Protein AF-A0A7D4DZB7-F1 (afdb_monomer_lite)

Secondary structure (DSSP, 8-state):
-HHHHHHHHHHHHHHHHHHHHHHHHHHHHHHHHHHHHHHHHHHHHHHHHHHHHHHHHHHHHHHHHHHHHHHHHHHHHHHHHHHHHHSPPPTTTS--HHHHHHHHHHHHHHHHH---PPPPP--------

Sequence (129 aa):
MSVRYWMTAATLGVVTLGLGVYWYGANQYRAGIDQANADYALAELADFKRQTVRLGGISETLEEALIALRDASPKIIERYTRVEVQSPLPAGCRIDAERLRHINEAGRLANAAGQPGPAVPAGARGDER

Organism: NCBI:txid1353889

pLDDT: mean 74.13, std 12.13, range [41.53, 94.31]

Foldseek 3Di:
DPPVVVVVVVVVVVVVVVVVVVVVVVVVVVVVVVVVVVVVVVVVVVVVVVVVVVVVVVVVVVVVVVVVCVVVVVVVVVVVVVCCVVPPDPPVPDQDPVNVVVVVVVVVVCVVVDDDDPDDPPPPPDPPD

Radius of gyration: 42.9 Å; chains: 1; bounding box: 81×42×112 Å

Structure (mmCIF, N/CA/C/O backbone):
data_AF-A0A7D4DZB7-F1
#
_entry.id   AF-A0A7D4DZB7-F1
#
loop_
_atom_site.group_PDB
_atom_site.id
_atom_site.type_symbol
_atom_site.label_atom_id
_atom_site.label_alt_id
_atom_site.label_comp_id
_atom_site.label_asym_id
_atom_site.label_entity_id
_atom_site.label_seq_id
_atom_site.pdbx_PDB_ins_code
_atom_site.Cartn_x
_atom_site.Cartn_y
_atom_site.Cartn_z
_atom_site.occupancy
_atom_site.B_iso_or_equiv
_atom_site.auth_seq_id
_atom_site.auth_comp_id
_atom_site.auth_asym_id
_atom_site.auth_atom_id
_atom_site.pdbx_PDB_model_num
ATOM 1 N N . MET A 1 1 ? 44.012 -2.038 -66.301 1.00 57.91 1 MET A N 1
ATOM 2 C CA . MET A 1 1 ? 44.121 -2.279 -64.839 1.00 57.91 1 MET A CA 1
ATOM 3 C C . MET A 1 1 ? 43.096 -1.486 -64.011 1.00 57.91 1 MET A C 1
ATOM 5 O O . MET A 1 1 ? 42.858 -1.832 -62.865 1.00 57.91 1 MET A O 1
ATOM 9 N N . SER A 1 2 ? 42.433 -0.483 -64.593 1.00 71.81 2 SER A N 1
ATOM 10 C CA . SER A 1 2 ? 41.503 0.446 -63.933 1.00 71.81 2 SER A CA 1
ATOM 11 C C . SER A 1 2 ? 40.123 -0.144 -63.592 1.00 71.81 2 SER A C 1
ATOM 13 O O . SER A 1 2 ? 39.647 0.045 -62.480 1.00 71.81 2 SER A O 1
ATOM 15 N N . VAL A 1 3 ? 39.490 -0.910 -64.487 1.00 74.56 3 VAL A N 1
ATOM 16 C CA . VAL A 1 3 ? 38.096 -1.384 -64.299 1.00 74.56 3 VAL A CA 1
ATOM 17 C C . VAL A 1 3 ? 37.915 -2.306 -63.082 1.00 74.56 3 VAL A C 1
ATOM 19 O O . VAL A 1 3 ? 36.933 -2.182 -62.357 1.00 74.56 3 VAL A O 1
ATOM 22 N N . ARG A 1 4 ? 38.885 -3.188 -62.802 1.00 79.19 4 ARG A N 1
ATOM 23 C CA . ARG A 1 4 ? 38.843 -4.078 -61.625 1.00 79.19 4 ARG A CA 1
ATOM 24 C C . ARG A 1 4 ? 38.891 -3.305 -60.303 1.00 79.19 4 ARG A C 1
ATOM 26 O O . ARG A 1 4 ? 38.189 -3.684 -59.377 1.00 79.19 4 ARG A O 1
ATOM 33 N N . TYR A 1 5 ? 39.655 -2.213 -60.241 1.00 82.38 5 TYR A N 1
ATOM 34 C CA . TYR A 1 5 ? 39.744 -1.362 -59.048 1.00 82.38 5 TYR A CA 1
ATOM 35 C C . TYR A 1 5 ? 38.436 -0.616 -58.771 1.00 82.38 5 TYR A C 1
ATOM 37 O O . TYR A 1 5 ? 37.988 -0.547 -57.626 1.00 82.38 5 TYR A O 1
ATOM 45 N N . TRP A 1 6 ? 37.791 -0.110 -59.824 1.00 84.56 6 TRP A N 1
ATOM 46 C CA . TRP A 1 6 ? 36.487 0.545 -59.716 1.00 84.56 6 TRP A CA 1
ATOM 47 C C . TRP A 1 6 ? 35.391 -0.418 -59.254 1.00 84.56 6 TRP A C 1
ATOM 49 O O . TRP A 1 6 ? 34.593 -0.052 -58.397 1.00 84.56 6 TRP A O 1
ATOM 59 N N . MET A 1 7 ? 35.393 -1.667 -59.736 1.00 85.00 7 MET A N 1
ATOM 60 C CA . MET A 1 7 ? 34.457 -2.687 -59.248 1.00 85.00 7 MET A CA 1
ATOM 61 C C . MET A 1 7 ? 34.682 -3.012 -57.768 1.00 85.00 7 MET A C 1
ATOM 63 O O . MET A 1 7 ? 33.719 -3.029 -57.008 1.00 85.00 7 MET A O 1
ATOM 67 N N . THR A 1 8 ? 35.934 -3.198 -57.334 1.00 84.88 8 THR A N 1
ATOM 68 C CA . THR A 1 8 ? 36.233 -3.467 -55.916 1.00 84.88 8 THR A CA 1
ATOM 69 C C . THR A 1 8 ? 35.874 -2.291 -55.007 1.00 84.88 8 THR A C 1
ATOM 71 O O . THR A 1 8 ? 35.345 -2.492 -53.914 1.00 84.88 8 THR A O 1
ATOM 74 N N . ALA A 1 9 ? 36.107 -1.057 -55.466 1.00 85.94 9 ALA A N 1
ATOM 75 C CA . ALA A 1 9 ? 35.745 0.149 -54.728 1.00 85.94 9 ALA A CA 1
ATOM 76 C C . ALA A 1 9 ? 34.220 0.296 -54.603 1.00 85.94 9 ALA A C 1
ATOM 78 O O . ALA A 1 9 ? 33.720 0.589 -53.519 1.00 85.94 9 ALA A O 1
ATOM 79 N N . ALA A 1 10 ? 33.477 0.015 -55.678 1.00 86.56 10 ALA A N 1
ATOM 80 C CA . ALA A 1 10 ? 32.018 0.036 -55.662 1.00 86.56 10 ALA A CA 1
ATOM 81 C C . ALA A 1 10 ? 31.440 -1.020 -54.705 1.00 86.56 10 ALA A C 1
ATOM 83 O O . ALA A 1 10 ? 30.567 -0.704 -53.899 1.00 86.56 10 ALA A O 1
ATOM 84 N N . THR A 1 11 ? 31.962 -2.251 -54.723 1.00 87.44 11 THR A N 1
ATOM 85 C CA . THR A 1 11 ? 31.509 -3.298 -53.793 1.00 87.44 11 THR A CA 1
ATOM 86 C C . THR A 1 11 ? 31.792 -2.945 -52.338 1.00 87.44 11 THR A C 1
ATOM 88 O O . THR A 1 11 ? 30.929 -3.143 -51.488 1.00 87.44 11 THR A O 1
ATOM 91 N N . LEU A 1 12 ? 32.961 -2.367 -52.043 1.00 88.94 12 LEU A N 1
ATOM 92 C CA . LEU A 1 12 ? 33.284 -1.923 -50.688 1.00 88.94 12 LEU A CA 1
ATOM 93 C C . LEU A 1 12 ? 32.357 -0.796 -50.229 1.00 88.94 12 LEU A C 1
ATOM 95 O O . LEU A 1 12 ? 31.883 -0.841 -49.099 1.00 88.94 12 LEU A O 1
ATOM 99 N N . GLY A 1 13 ? 32.040 0.160 -51.107 1.00 88.25 13 GLY A N 1
ATOM 100 C CA . GLY A 1 13 ? 31.096 1.238 -50.803 1.00 88.25 13 GLY A CA 1
ATOM 101 C C . GLY A 1 13 ? 29.686 0.738 -50.470 1.00 88.25 13 GLY A C 1
ATOM 102 O O . GLY A 1 13 ? 29.053 1.237 -49.545 1.00 88.25 13 GLY A O 1
ATOM 103 N N . VAL A 1 14 ? 29.195 -0.285 -51.175 1.00 89.12 14 VAL A N 1
ATOM 104 C CA . VAL A 1 14 ? 27.878 -0.881 -50.884 1.00 89.12 14 VAL A CA 1
ATOM 105 C C . VAL A 1 14 ? 27.892 -1.642 -49.556 1.00 89.12 14 VAL A C 1
ATOM 107 O O . VAL A 1 14 ? 26.954 -1.528 -48.767 1.00 89.12 14 VAL A O 1
ATOM 110 N N . VAL A 1 15 ? 28.963 -2.389 -49.274 1.00 91.25 15 VAL A N 1
ATOM 111 C CA . VAL A 1 15 ? 29.094 -3.159 -48.027 1.00 91.25 15 VAL A CA 1
ATOM 112 C C . VAL A 1 15 ? 29.173 -2.240 -46.806 1.00 91.25 15 VAL A C 1
ATOM 114 O O . VAL A 1 15 ? 28.513 -2.508 -45.802 1.00 91.25 15 VAL A O 1
ATOM 117 N N . THR A 1 16 ? 29.926 -1.140 -46.878 1.00 87.25 16 THR A N 1
ATOM 118 C CA . THR A 1 16 ? 30.032 -0.187 -45.761 1.00 87.25 16 THR A CA 1
ATOM 119 C C . THR A 1 16 ? 28.711 0.525 -45.488 1.00 87.25 16 THR A C 1
ATOM 121 O O . THR A 1 16 ? 28.334 0.672 -44.325 1.00 87.25 16 THR A O 1
ATOM 124 N N . LEU A 1 17 ? 27.963 0.896 -46.532 1.00 89.19 17 LEU A N 1
ATOM 125 C CA . LEU A 1 17 ? 26.623 1.469 -46.382 1.00 89.19 17 LEU A CA 1
ATOM 126 C C . LEU A 1 17 ? 25.637 0.471 -45.761 1.00 89.19 17 LEU A C 1
ATOM 128 O O . LEU A 1 17 ? 24.915 0.829 -44.831 1.00 89.19 17 LEU A O 1
ATOM 132 N N . GLY A 1 18 ? 25.637 -0.786 -46.216 1.00 87.38 18 GLY A N 1
ATOM 133 C CA . GLY A 1 18 ? 24.773 -1.832 -45.660 1.00 87.38 18 GLY A CA 1
ATOM 134 C C . GLY A 1 18 ? 25.047 -2.104 -44.178 1.00 87.38 18 GLY A C 1
ATOM 135 O O . GLY A 1 18 ? 24.115 -2.175 -43.377 1.00 87.38 18 GLY A O 1
ATOM 136 N N . LEU A 1 19 ? 26.325 -2.178 -43.792 1.00 90.00 19 LEU A N 1
ATOM 137 C CA . LEU A 1 19 ? 26.730 -2.322 -42.391 1.00 90.00 19 LEU A CA 1
ATOM 138 C C . LEU A 1 19 ? 26.336 -1.105 -41.548 1.00 90.00 19 LEU A C 1
ATOM 140 O O . LEU A 1 19 ? 25.877 -1.281 -40.422 1.00 90.00 19 LEU A O 1
ATOM 144 N N . GLY A 1 20 ? 26.465 0.110 -42.087 1.00 89.00 20 GLY A N 1
ATOM 145 C CA . GLY A 1 20 ? 26.059 1.338 -41.402 1.00 89.00 20 GLY A CA 1
ATOM 146 C C . GLY A 1 20 ? 24.559 1.380 -41.109 1.00 89.00 20 GLY A C 1
ATOM 147 O O . GLY A 1 20 ? 24.165 1.650 -39.976 1.00 89.00 20 GLY A O 1
ATOM 148 N N . VAL A 1 21 ? 23.721 1.044 -42.095 1.00 91.19 21 VAL A N 1
ATOM 149 C CA . VAL A 1 21 ? 22.258 0.982 -41.922 1.00 91.19 21 VAL A CA 1
ATOM 150 C C . VAL A 1 21 ? 21.867 -0.108 -40.925 1.00 91.19 21 VAL A C 1
ATOM 152 O O . VAL A 1 21 ? 21.048 0.139 -40.040 1.00 91.19 21 VAL A O 1
ATOM 155 N N . TYR A 1 22 ? 22.475 -1.293 -41.024 1.00 92.88 22 TYR A N 1
ATOM 156 C CA . TYR A 1 22 ? 22.220 -2.389 -40.089 1.00 92.88 22 TYR A CA 1
ATOM 157 C C . TYR A 1 22 ? 22.603 -2.014 -38.654 1.00 92.88 22 TYR A C 1
ATOM 159 O O . TYR A 1 22 ? 21.817 -2.210 -37.728 1.00 92.88 22 TYR A O 1
ATOM 167 N N . TRP A 1 23 ? 23.789 -1.432 -38.467 1.00 91.38 23 TRP A N 1
ATOM 168 C CA . TRP A 1 23 ? 24.276 -1.033 -37.151 1.00 91.38 23 TRP A CA 1
ATOM 169 C C . TRP A 1 23 ? 23.423 0.084 -36.547 1.00 91.38 23 TRP A C 1
ATOM 171 O O . TRP A 1 23 ? 23.050 0.010 -35.378 1.00 91.38 23 TRP A O 1
ATOM 181 N N . TYR A 1 24 ? 23.038 1.071 -37.357 1.00 91.12 24 TYR A N 1
ATOM 182 C CA . TYR A 1 24 ? 22.125 2.130 -36.939 1.00 91.12 24 TYR A CA 1
ATOM 183 C C . TYR A 1 24 ? 20.758 1.571 -36.519 1.00 91.12 24 TYR A C 1
ATOM 185 O O . TYR A 1 24 ? 20.267 1.904 -35.441 1.00 91.12 24 TYR A O 1
ATOM 193 N N . GLY A 1 25 ? 20.175 0.667 -37.313 1.00 89.56 25 GLY A N 1
ATOM 194 C CA . GLY A 1 25 ? 18.913 0.002 -36.978 1.00 89.56 25 GLY A CA 1
ATOM 195 C C . GLY A 1 25 ? 19.000 -0.813 -35.686 1.00 89.56 25 GLY A C 1
ATOM 196 O O . GLY A 1 25 ? 18.132 -0.696 -34.824 1.00 89.56 25 GLY A O 1
ATOM 197 N N . ALA A 1 26 ? 20.079 -1.579 -35.505 1.00 89.38 26 ALA A N 1
ATOM 198 C CA . ALA A 1 26 ? 20.318 -2.346 -34.284 1.00 89.38 26 ALA A CA 1
ATOM 199 C C . ALA A 1 26 ? 20.478 -1.442 -33.050 1.00 89.38 26 ALA A C 1
ATOM 201 O O . ALA A 1 26 ? 19.974 -1.772 -31.976 1.00 89.38 26 ALA A O 1
ATOM 202 N N . ASN A 1 27 ? 21.145 -0.294 -33.197 1.00 89.75 27 ASN A N 1
ATOM 203 C CA . ASN A 1 27 ? 21.322 0.667 -32.113 1.00 89.75 27 ASN A CA 1
ATOM 204 C C . ASN A 1 27 ? 19.995 1.333 -31.719 1.00 89.75 27 ASN A C 1
ATOM 206 O O . ASN A 1 27 ? 19.680 1.410 -30.536 1.00 89.75 27 ASN A O 1
ATOM 210 N N . GLN A 1 28 ? 19.184 1.740 -32.700 1.00 87.56 28 GLN A N 1
ATOM 211 C CA . GLN A 1 28 ? 17.862 2.324 -32.445 1.0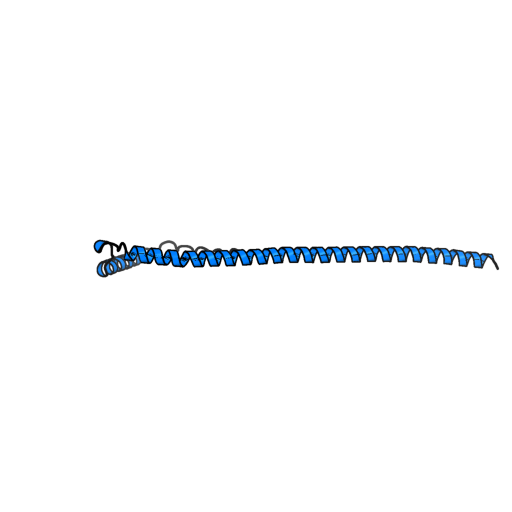0 87.56 28 GLN A CA 1
ATOM 212 C C . GLN A 1 28 ? 16.896 1.316 -31.815 1.00 87.56 28 GLN A C 1
ATOM 214 O O . GLN A 1 28 ? 16.151 1.661 -30.902 1.00 87.56 28 GLN A O 1
ATOM 219 N N . TYR A 1 29 ? 16.943 0.055 -32.252 1.00 84.50 29 TYR A N 1
ATOM 220 C CA . TYR A 1 29 ? 16.152 -1.015 -31.649 1.00 84.50 29 TYR A CA 1
ATOM 221 C C . TYR A 1 29 ? 16.526 -1.230 -30.177 1.00 84.50 29 TYR A C 1
ATOM 223 O O . TYR A 1 29 ? 15.649 -1.299 -29.320 1.00 84.50 29 TYR A O 1
ATOM 231 N N . ARG A 1 30 ? 17.828 -1.273 -29.867 1.00 84.12 30 ARG A N 1
ATOM 232 C CA . ARG A 1 30 ? 18.318 -1.376 -28.485 1.00 84.12 30 ARG A CA 1
ATOM 233 C C . ARG A 1 30 ? 17.897 -0.186 -27.633 1.00 84.12 30 ARG A C 1
ATOM 235 O O . ARG A 1 30 ? 17.358 -0.402 -26.558 1.00 84.12 30 ARG A O 1
ATOM 242 N N . ALA A 1 31 ? 18.052 1.034 -28.142 1.00 85.12 31 ALA A N 1
ATOM 243 C CA . ALA A 1 31 ? 17.626 2.238 -27.435 1.00 85.12 31 ALA A CA 1
ATOM 244 C C . ALA A 1 31 ? 16.121 2.217 -27.106 1.00 85.12 31 ALA A C 1
ATOM 246 O O . ALA A 1 31 ? 15.730 2.580 -26.001 1.00 85.12 31 ALA A O 1
ATOM 247 N N . GLY A 1 32 ? 15.283 1.734 -28.031 1.00 77.62 32 GLY A N 1
ATOM 248 C CA . GLY A 1 32 ? 13.847 1.572 -27.791 1.00 77.62 32 GLY A CA 1
ATOM 249 C C . GLY A 1 32 ? 13.522 0.512 -26.734 1.00 77.62 32 GLY A C 1
ATOM 250 O O . GLY A 1 32 ? 12.660 0.739 -25.889 1.00 77.62 32 GLY A O 1
ATOM 251 N N . ILE A 1 33 ? 14.227 -0.624 -26.746 1.00 86.25 33 ILE A N 1
ATOM 252 C CA . ILE A 1 33 ? 14.081 -1.672 -25.724 1.00 86.25 33 ILE A CA 1
ATOM 253 C C . ILE A 1 33 ? 14.520 -1.159 -24.349 1.00 86.25 33 ILE A C 1
ATOM 255 O O . ILE A 1 33 ? 13.810 -1.366 -23.369 1.00 86.25 33 ILE A O 1
ATOM 259 N N . ASP A 1 34 ? 15.650 -0.459 -24.271 1.00 82.38 34 ASP A N 1
ATOM 260 C CA . ASP A 1 34 ? 16.156 0.105 -23.019 1.00 82.38 34 ASP A CA 1
ATOM 261 C C . ASP A 1 34 ? 15.189 1.149 -22.449 1.00 82.38 34 ASP A C 1
ATOM 263 O O . ASP A 1 34 ? 14.914 1.147 -21.249 1.00 82.38 34 ASP A O 1
ATOM 267 N N . GLN A 1 35 ? 14.607 1.988 -23.311 1.00 75.06 35 GLN A N 1
ATOM 268 C CA . GLN A 1 35 ? 13.592 2.956 -22.909 1.00 75.06 35 GLN A CA 1
ATOM 269 C C . GLN A 1 35 ? 12.308 2.273 -22.417 1.00 75.06 35 GLN A C 1
ATOM 271 O O . GLN A 1 35 ? 11.814 2.613 -21.346 1.00 75.06 35 GLN A O 1
ATOM 276 N N . ALA A 1 36 ? 11.809 1.263 -23.133 1.00 74.31 36 ALA A N 1
ATOM 277 C CA . ALA A 1 36 ? 10.628 0.509 -22.714 1.00 74.31 36 ALA A CA 1
ATOM 278 C C . ALA A 1 36 ? 10.847 -0.225 -21.379 1.00 74.31 36 ALA A C 1
ATOM 280 O O . ALA A 1 36 ? 9.957 -0.247 -20.531 1.00 74.31 36 ALA A O 1
ATOM 281 N N . ASN A 1 37 ? 12.039 -0.787 -21.163 1.00 75.06 37 ASN A N 1
ATOM 282 C CA . ASN A 1 37 ? 12.408 -1.423 -19.899 1.00 75.06 37 ASN A CA 1
ATOM 283 C C . ASN A 1 37 ? 12.491 -0.406 -18.753 1.00 75.06 37 ASN A C 1
ATOM 285 O O . ASN A 1 37 ? 12.057 -0.703 -17.641 1.00 75.06 37 ASN A O 1
ATOM 289 N N . ALA A 1 38 ? 13.023 0.792 -19.013 1.00 75.06 38 ALA A N 1
ATOM 290 C CA . ALA A 1 38 ? 13.068 1.870 -18.030 1.00 75.06 38 ALA A CA 1
ATOM 291 C C . ALA A 1 38 ? 11.658 2.350 -17.652 1.00 75.06 38 ALA A C 1
ATOM 293 O O . ALA A 1 38 ? 11.351 2.469 -16.466 1.00 75.06 38 ALA A O 1
ATOM 294 N N . ASP A 1 39 ? 10.783 2.553 -18.638 1.00 69.25 39 ASP A N 1
ATOM 295 C CA . ASP A 1 39 ? 9.391 2.949 -18.412 1.00 69.25 39 ASP A CA 1
ATOM 296 C C . ASP A 1 39 ? 8.615 1.868 -17.645 1.00 69.25 39 ASP A C 1
ATOM 298 O O . ASP A 1 39 ? 7.871 2.179 -16.713 1.00 69.25 39 ASP A O 1
ATOM 302 N N . TYR A 1 40 ? 8.836 0.592 -17.977 1.00 67.19 40 TYR A N 1
ATOM 303 C CA . TYR A 1 40 ? 8.247 -0.536 -17.256 1.00 67.19 40 TYR A CA 1
ATOM 304 C C . TYR A 1 40 ? 8.717 -0.587 -15.796 1.00 67.19 40 TYR A C 1
ATOM 306 O O . TYR A 1 40 ? 7.895 -0.695 -14.887 1.00 67.19 40 TYR A O 1
ATOM 314 N N . ALA A 1 41 ? 10.021 -0.430 -15.549 1.00 70.31 41 ALA A N 1
ATOM 315 C CA . ALA A 1 41 ? 10.571 -0.402 -14.196 1.00 70.31 41 ALA A CA 1
ATOM 316 C C . ALA A 1 41 ? 10.007 0.768 -13.367 1.00 70.31 41 ALA A C 1
ATOM 318 O O . ALA A 1 41 ? 9.695 0.607 -12.186 1.00 70.31 41 ALA A O 1
ATOM 319 N N . LEU A 1 42 ? 9.826 1.943 -13.980 1.00 70.69 42 LEU A N 1
ATOM 320 C CA . LEU A 1 42 ? 9.196 3.094 -13.328 1.00 70.69 42 LEU A CA 1
ATOM 321 C C . LEU A 1 42 ? 7.713 2.850 -13.024 1.00 70.69 42 LEU A C 1
ATOM 323 O O . LEU A 1 42 ? 7.243 3.234 -11.949 1.00 70.69 42 LEU A O 1
ATOM 327 N N . ALA A 1 43 ? 6.980 2.208 -13.935 1.00 75.12 43 ALA A N 1
ATOM 328 C CA . ALA A 1 43 ? 5.580 1.850 -13.727 1.00 75.12 43 ALA A CA 1
ATOM 329 C C . ALA A 1 43 ? 5.419 0.852 -12.571 1.00 75.12 43 ALA A C 1
ATOM 331 O O . ALA A 1 43 ? 4.581 1.060 -11.692 1.00 75.12 43 ALA A O 1
ATOM 332 N N . GLU A 1 44 ? 6.274 -0.170 -12.518 1.00 67.19 44 GLU A N 1
ATOM 333 C CA . GLU A 1 44 ? 6.294 -1.161 -11.443 1.00 67.19 44 GLU A CA 1
ATOM 334 C C . GLU A 1 44 ? 6.593 -0.507 -10.083 1.00 67.19 44 GLU A C 1
ATOM 336 O O . GLU A 1 44 ? 5.854 -0.703 -9.117 1.00 67.19 44 GLU A O 1
ATOM 341 N N . LEU A 1 45 ? 7.597 0.375 -10.010 1.00 60.53 45 LEU A N 1
ATOM 342 C CA . LEU A 1 45 ? 7.899 1.155 -8.802 1.00 60.53 45 LEU A CA 1
ATOM 343 C C . LEU A 1 45 ? 6.729 2.059 -8.372 1.00 60.53 45 LEU A C 1
ATOM 345 O O . LEU A 1 45 ? 6.465 2.210 -7.175 1.00 60.53 45 LEU A O 1
ATOM 349 N N . ALA A 1 46 ? 6.016 2.666 -9.323 1.00 69.88 46 ALA A N 1
ATOM 350 C CA . ALA A 1 46 ? 4.855 3.507 -9.037 1.00 69.88 46 ALA A CA 1
ATOM 351 C C . ALA A 1 46 ? 3.663 2.697 -8.502 1.00 69.88 46 ALA A C 1
ATOM 353 O O . ALA A 1 46 ? 2.944 3.178 -7.618 1.00 69.88 46 ALA A O 1
ATOM 354 N N . ASP A 1 47 ? 3.462 1.480 -9.005 1.00 71.94 47 ASP A N 1
ATOM 355 C CA . ASP A 1 47 ? 2.446 0.553 -8.510 1.00 71.94 47 ASP A CA 1
ATOM 356 C C . ASP A 1 47 ? 2.804 0.028 -7.115 1.00 71.94 47 ASP A C 1
ATOM 358 O O . ASP A 1 47 ? 1.954 0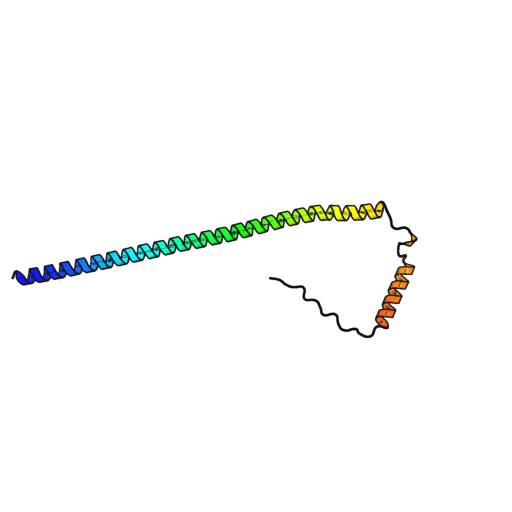.076 -6.223 1.00 71.94 47 ASP A O 1
ATOM 362 N N . PHE A 1 48 ? 4.065 -0.347 -6.869 1.00 59.28 48 PHE A N 1
ATOM 363 C CA . PHE A 1 48 ? 4.541 -0.690 -5.524 1.00 59.28 48 PHE A CA 1
ATOM 364 C C . PHE A 1 48 ? 4.342 0.467 -4.542 1.00 59.28 48 PHE A C 1
ATOM 366 O O . PHE A 1 48 ? 3.809 0.270 -3.453 1.00 59.28 48 PHE A O 1
ATOM 373 N N . LYS A 1 49 ? 4.682 1.703 -4.930 1.00 64.56 49 LYS A N 1
ATOM 374 C CA . LYS A 1 49 ? 4.442 2.890 -4.096 1.00 64.56 49 LYS A CA 1
ATOM 375 C C . LYS A 1 49 ? 2.956 3.071 -3.775 1.00 64.56 49 LYS A C 1
ATOM 377 O O . LYS A 1 49 ? 2.618 3.351 -2.627 1.00 64.56 49 LYS A O 1
ATOM 382 N N . ARG A 1 50 ? 2.063 2.899 -4.757 1.00 69.19 50 ARG A N 1
ATOM 383 C CA . ARG A 1 50 ? 0.605 2.970 -4.544 1.00 69.19 50 ARG A CA 1
ATOM 384 C C . ARG A 1 50 ? 0.116 1.885 -3.586 1.00 69.19 50 ARG A C 1
ATOM 386 O O . ARG A 1 50 ? -0.686 2.184 -2.702 1.00 69.19 50 ARG A O 1
ATOM 393 N N . GLN A 1 51 ? 0.616 0.660 -3.724 1.00 66.06 51 GLN A N 1
ATOM 394 C CA . GLN A 1 51 ? 0.283 -0.443 -2.820 1.00 66.06 51 GLN A CA 1
ATOM 395 C C . GLN A 1 51 ? 0.767 -0.169 -1.391 1.00 66.06 51 GLN A C 1
ATOM 397 O O . GLN A 1 51 ? -0.009 -0.336 -0.455 1.00 66.06 51 GLN A O 1
ATOM 402 N N . THR A 1 52 ? 1.987 0.343 -1.217 1.00 65.94 52 THR A N 1
ATOM 403 C CA . THR A 1 52 ? 2.538 0.692 0.102 1.00 65.94 52 THR A CA 1
ATOM 404 C C . THR A 1 52 ? 1.789 1.849 0.762 1.00 65.94 52 THR A C 1
ATOM 406 O O . THR A 1 52 ? 1.501 1.774 1.951 1.00 65.94 52 THR A O 1
ATOM 409 N N . VAL A 1 53 ? 1.411 2.895 0.015 1.00 68.12 53 VAL A N 1
ATOM 410 C CA . VAL A 1 53 ? 0.584 3.999 0.547 1.00 68.12 53 VAL A CA 1
ATOM 411 C C . VAL A 1 53 ? -0.786 3.490 0.988 1.00 68.12 53 VAL A C 1
ATOM 413 O O . VAL A 1 53 ? -1.269 3.868 2.051 1.00 68.12 53 VAL A O 1
ATOM 416 N N . ARG A 1 54 ? -1.397 2.591 0.208 1.00 62.94 54 ARG A N 1
ATOM 417 C CA . ARG A 1 54 ? -2.668 1.962 0.581 1.00 62.94 54 ARG A CA 1
ATOM 418 C C . ARG A 1 54 ? -2.525 1.111 1.846 1.00 62.94 54 ARG A C 1
ATOM 420 O O . ARG A 1 54 ? -3.393 1.187 2.706 1.00 62.94 54 ARG A O 1
ATOM 427 N N . LEU A 1 55 ? -1.440 0.346 1.978 1.00 63.66 55 LEU A N 1
ATOM 428 C CA . LEU A 1 55 ? -1.148 -0.436 3.185 1.00 63.66 55 LEU A CA 1
ATOM 429 C C . LEU A 1 55 ? -0.911 0.462 4.408 1.00 63.66 55 LEU A C 1
ATOM 431 O O . LEU A 1 55 ? -1.459 0.194 5.470 1.00 63.66 55 LEU A O 1
ATOM 435 N N . GLY A 1 56 ? -0.149 1.548 4.246 1.00 68.81 56 GLY A N 1
ATOM 436 C CA . GLY A 1 56 ? 0.087 2.533 5.303 1.00 68.81 56 GLY A CA 1
ATOM 437 C C . GLY A 1 56 ? -1.204 3.206 5.770 1.00 68.81 56 GLY A C 1
ATOM 438 O O . GLY A 1 56 ? -1.445 3.283 6.970 1.00 68.81 56 GLY A O 1
ATOM 439 N N . GLY A 1 57 ? -2.074 3.593 4.833 1.00 68.50 57 GLY A N 1
ATOM 440 C CA . GLY A 1 57 ? -3.393 4.136 5.160 1.00 68.50 57 GLY A CA 1
ATOM 441 C C . GLY A 1 57 ? -4.286 3.130 5.895 1.00 68.50 57 GLY A C 1
ATOM 442 O O . GLY A 1 57 ? -4.982 3.505 6.830 1.00 68.50 57 GLY A O 1
ATOM 443 N N . ILE A 1 58 ? -4.234 1.840 5.539 1.00 67.94 58 ILE A N 1
ATOM 444 C CA . ILE A 1 58 ? -4.973 0.793 6.268 1.00 67.94 58 ILE A CA 1
ATOM 445 C C . ILE A 1 58 ? -4.461 0.669 7.712 1.00 67.94 58 ILE A C 1
ATOM 447 O O . ILE A 1 58 ? -5.276 0.605 8.633 1.00 67.94 58 ILE A O 1
ATOM 451 N N . SER A 1 59 ? -3.145 0.692 7.937 1.00 63.62 59 SER A N 1
ATOM 452 C CA . SER A 1 59 ? -2.573 0.661 9.291 1.00 63.62 59 SER A CA 1
ATOM 453 C C . SER A 1 59 ? -2.999 1.864 10.136 1.00 63.62 59 SER A C 1
ATOM 455 O O . SER A 1 59 ? -3.393 1.683 11.284 1.00 63.62 59 SER A O 1
ATOM 457 N N . GLU A 1 60 ? -3.006 3.069 9.560 1.00 70.00 60 GLU A N 1
ATOM 458 C CA . GLU A 1 60 ? -3.468 4.286 10.242 1.00 70.00 60 GLU A CA 1
ATOM 459 C C . GLU A 1 60 ? -4.952 4.183 10.637 1.00 70.00 60 GLU A C 1
ATOM 461 O O . GLU A 1 60 ? -5.311 4.435 11.788 1.00 70.00 60 GLU A O 1
ATOM 466 N N . THR A 1 61 ? -5.811 3.693 9.732 1.00 71.56 61 THR A N 1
ATOM 467 C CA . THR A 1 61 ? -7.236 3.477 10.048 1.00 71.56 61 THR A CA 1
ATOM 468 C C . THR A 1 61 ? -7.457 2.416 11.130 1.00 71.56 61 THR A C 1
ATOM 470 O O . THR A 1 61 ? -8.390 2.529 11.927 1.00 71.56 61 THR A O 1
ATOM 473 N N . LEU A 1 62 ? -6.602 1.389 11.191 1.00 63.09 62 LEU A N 1
ATOM 474 C CA . LEU A 1 62 ? -6.665 0.358 12.225 1.00 63.09 62 LEU A CA 1
ATOM 475 C C . LEU A 1 62 ? -6.255 0.923 13.591 1.00 63.09 62 LEU A C 1
ATOM 477 O O . LEU A 1 62 ? -6.916 0.649 14.592 1.00 63.09 62 LEU A O 1
ATOM 481 N N . GLU A 1 63 ? -5.186 1.718 13.641 1.00 70.69 63 GLU A N 1
ATOM 482 C CA . GLU A 1 63 ? -4.740 2.389 14.864 1.00 70.69 63 GLU A CA 1
ATOM 483 C C . GLU A 1 63 ? -5.808 3.352 15.396 1.00 70.69 63 GLU A C 1
ATOM 485 O O . GLU A 1 63 ? -6.119 3.322 16.589 1.00 70.69 63 GLU A O 1
ATOM 490 N N . GLU A 1 64 ? -6.445 4.136 14.523 1.00 78.81 64 GLU A N 1
ATOM 491 C CA . GLU A 1 64 ? -7.537 5.037 14.901 1.00 78.81 64 GLU A CA 1
ATOM 492 C C . GLU A 1 64 ? -8.761 4.266 15.425 1.00 78.81 64 GLU A C 1
ATOM 494 O O . GLU A 1 64 ? -9.310 4.603 16.479 1.00 78.81 64 GLU A O 1
ATOM 499 N N . ALA A 1 65 ? -9.143 3.168 14.762 1.00 70.38 65 ALA A N 1
ATOM 500 C CA . ALA A 1 65 ? -10.222 2.295 15.222 1.00 70.38 65 ALA A CA 1
ATOM 501 C C . ALA A 1 65 ? -9.909 1.649 16.585 1.00 70.38 65 ALA A C 1
ATOM 503 O O . ALA A 1 65 ? -10.792 1.548 17.441 1.00 70.38 65 ALA A O 1
ATOM 504 N N . LEU A 1 66 ? -8.655 1.250 16.823 1.00 75.75 66 LEU A N 1
ATOM 505 C CA . LEU A 1 66 ? -8.207 0.705 18.108 1.00 75.75 66 LEU A CA 1
ATOM 506 C C . LEU A 1 66 ? -8.226 1.759 19.220 1.00 75.75 66 LEU A C 1
ATOM 508 O O . LEU A 1 66 ? -8.634 1.448 20.341 1.00 75.75 66 LEU A O 1
ATOM 512 N N . ILE A 1 67 ? -7.834 3.002 18.930 1.00 83.38 67 ILE A N 1
ATOM 513 C CA . ILE A 1 67 ? -7.926 4.120 19.878 1.00 83.38 67 ILE A CA 1
ATOM 514 C C . ILE A 1 67 ? -9.394 4.403 20.215 1.00 83.38 67 ILE A C 1
ATOM 516 O O . ILE A 1 67 ? -9.745 4.447 21.395 1.00 83.38 67 ILE A O 1
ATOM 520 N N . ALA A 1 68 ? -10.266 4.505 19.210 1.00 79.19 68 ALA A N 1
ATOM 521 C CA . ALA A 1 68 ? -11.696 4.733 19.410 1.00 79.19 68 ALA A CA 1
ATOM 522 C C . ALA A 1 68 ? -12.355 3.609 20.230 1.00 79.19 68 ALA A C 1
ATOM 524 O O . ALA A 1 68 ? -13.147 3.875 21.140 1.00 79.19 68 ALA A O 1
ATOM 525 N N . LEU A 1 69 ? -11.994 2.348 19.965 1.00 74.38 69 LEU A N 1
ATOM 526 C CA . LEU A 1 69 ? -12.484 1.196 20.723 1.00 74.38 69 LEU A CA 1
ATOM 527 C C . LEU A 1 69 ? -11.984 1.218 22.175 1.00 74.38 69 LEU A C 1
ATOM 529 O O . LEU A 1 69 ? -12.758 0.963 23.103 1.00 74.38 69 LEU A O 1
ATOM 533 N N . ARG A 1 70 ? -10.706 1.561 22.383 1.00 74.88 70 ARG A N 1
ATOM 534 C CA . ARG A 1 70 ? -10.108 1.715 23.714 1.00 74.88 70 ARG A CA 1
ATOM 535 C C . ARG A 1 70 ? -10.706 2.878 24.495 1.00 74.88 70 ARG A C 1
ATOM 537 O O . ARG A 1 70 ? -10.750 2.771 25.708 1.00 74.88 70 ARG A O 1
ATOM 544 N N . ASP A 1 71 ? -11.184 3.938 23.857 1.00 77.06 71 ASP A N 1
ATOM 545 C CA . ASP A 1 71 ? -11.845 5.056 24.543 1.00 77.06 71 ASP A CA 1
ATOM 546 C C . ASP A 1 71 ? -13.326 4.770 24.844 1.00 77.06 71 ASP A C 1
ATOM 548 O O . ASP A 1 71 ? -13.879 5.262 25.834 1.00 77.06 71 ASP A O 1
ATOM 552 N N . ALA A 1 72 ? -13.984 3.9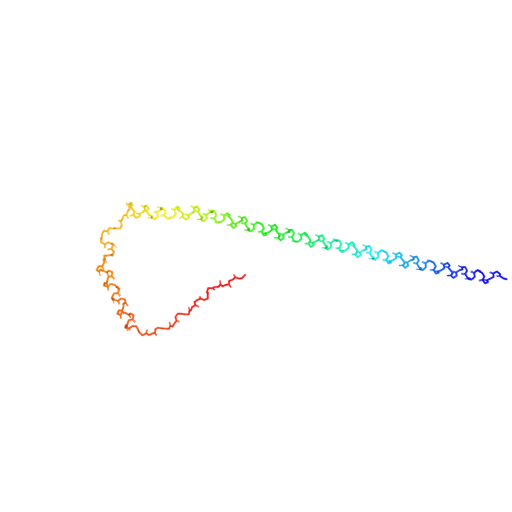59 24.011 1.00 69.06 72 ALA A N 1
ATOM 553 C CA . ALA A 1 72 ? -15.374 3.556 24.204 1.00 69.06 72 ALA A CA 1
ATOM 554 C C . ALA A 1 72 ? -15.532 2.481 25.295 1.00 69.06 72 ALA A C 1
ATOM 556 O O . ALA A 1 72 ? -16.410 2.594 26.152 1.00 69.06 72 ALA A O 1
ATOM 557 N N . SER A 1 73 ? -14.673 1.460 25.300 1.00 59.41 73 SER A N 1
ATOM 558 C CA . SER A 1 73 ? -14.724 0.334 26.247 1.00 59.41 73 SER A CA 1
ATOM 559 C C . SER A 1 73 ? -14.711 0.734 27.743 1.00 59.41 73 SER A C 1
ATOM 561 O O . SER A 1 73 ? -15.607 0.306 28.477 1.00 59.41 73 SER A O 1
ATOM 563 N N . PRO A 1 74 ? -13.807 1.607 28.235 1.00 60.31 74 PRO A N 1
ATOM 564 C CA . PRO A 1 74 ? -13.782 2.024 29.635 1.00 60.31 74 PRO A CA 1
ATOM 565 C C . PRO A 1 74 ? -15.022 2.837 30.018 1.00 60.31 74 PRO A C 1
ATOM 567 O O . PRO A 1 74 ? -15.545 2.649 31.113 1.00 60.31 74 PRO A O 1
ATOM 570 N N . LYS A 1 75 ? -15.565 3.664 29.109 1.00 58.31 75 LYS A N 1
ATOM 571 C CA . LYS A 1 75 ? -16.822 4.397 29.348 1.00 58.31 75 LYS A CA 1
ATOM 572 C C . LYS A 1 75 ? -18.019 3.456 29.483 1.00 58.31 75 LYS A C 1
ATOM 574 O O . LYS A 1 75 ? -18.920 3.719 30.278 1.00 58.31 75 LYS A O 1
ATOM 579 N N . ILE A 1 76 ? -18.042 2.370 28.709 1.00 61.00 76 ILE A N 1
ATOM 580 C CA . ILE A 1 76 ? -19.111 1.369 28.762 1.00 61.00 76 ILE A CA 1
ATOM 581 C C . ILE A 1 76 ? -19.054 0.604 30.087 1.00 61.00 76 ILE A C 1
ATOM 583 O O . ILE A 1 76 ? -20.078 0.508 30.763 1.00 61.00 76 ILE A O 1
ATOM 587 N N . ILE A 1 77 ? -17.872 0.121 30.486 1.00 59.81 77 ILE A N 1
ATOM 588 C CA . ILE A 1 77 ? -17.691 -0.590 31.760 1.00 59.81 77 ILE A CA 1
ATOM 589 C C . ILE A 1 77 ? -18.076 0.323 32.928 1.00 59.81 77 ILE A C 1
ATOM 591 O O . ILE A 1 77 ? -18.933 -0.055 33.719 1.00 59.81 77 ILE A O 1
ATOM 595 N N . GLU A 1 78 ? -17.551 1.552 32.992 1.00 59.12 78 GLU A N 1
ATOM 596 C CA . GLU A 1 78 ? -17.851 2.484 34.088 1.00 59.12 78 GLU A CA 1
ATOM 597 C C . GLU A 1 78 ? -19.349 2.824 34.181 1.00 59.12 78 GLU A C 1
ATOM 599 O O . GLU A 1 78 ? -19.900 2.932 35.279 1.00 59.12 78 GLU A O 1
ATOM 604 N N . ARG A 1 79 ? -20.043 2.949 33.040 1.00 59.47 79 ARG A N 1
ATOM 605 C CA . ARG A 1 79 ? -21.490 3.201 33.010 1.00 59.47 79 ARG A CA 1
ATOM 606 C C . ARG A 1 79 ? -22.284 2.030 33.581 1.00 59.47 79 ARG A C 1
ATOM 608 O O . ARG A 1 79 ? -23.220 2.278 34.338 1.00 59.47 79 ARG A O 1
ATOM 615 N N . TYR A 1 80 ? -21.930 0.788 33.255 1.00 56.44 80 TYR A N 1
ATOM 616 C CA . TYR A 1 80 ? -22.612 -0.380 33.818 1.00 56.44 80 TYR A CA 1
ATOM 617 C C . TYR A 1 80 ? -22.374 -0.496 35.323 1.00 56.44 80 TYR A C 1
ATOM 619 O O . TYR A 1 80 ? -23.346 -0.593 36.071 1.00 56.44 80 TYR A O 1
ATOM 627 N N . THR A 1 81 ? -21.129 -0.348 35.786 1.00 61.31 81 THR A N 1
ATOM 628 C CA . THR A 1 81 ? -20.827 -0.388 37.225 1.00 61.31 81 THR A CA 1
ATOM 629 C C . THR A 1 81 ? -21.546 0.729 37.978 1.00 61.31 81 THR A C 1
ATOM 631 O O . THR A 1 81 ? -22.076 0.520 39.067 1.00 61.31 81 THR A O 1
ATOM 634 N N . ARG A 1 82 ? -21.624 1.933 37.396 1.00 60.34 82 ARG A N 1
ATOM 635 C CA . ARG A 1 82 ? -22.327 3.060 38.016 1.00 60.34 82 ARG A CA 1
ATOM 636 C C . ARG A 1 82 ? -23.838 2.834 38.081 1.00 60.34 82 ARG A C 1
ATOM 638 O O . ARG A 1 82 ? -24.431 3.173 39.098 1.00 60.34 82 ARG A O 1
ATOM 645 N N . VAL A 1 83 ? -24.459 2.261 37.048 1.00 60.16 83 VAL A N 1
ATOM 646 C CA . VAL A 1 83 ? -25.901 1.945 37.053 1.00 60.16 83 VAL A CA 1
ATOM 647 C C . VAL A 1 83 ? -26.222 0.841 38.062 1.00 60.16 83 VAL A C 1
ATOM 649 O O . VAL A 1 83 ? -27.203 0.969 38.789 1.00 60.16 83 VAL A O 1
ATOM 652 N N . GLU A 1 84 ? -25.373 -0.181 38.184 1.00 58.47 84 GLU A N 1
ATOM 653 C CA . GLU A 1 84 ? -25.518 -1.229 39.205 1.00 58.47 84 GLU A CA 1
ATOM 654 C C . GLU A 1 84 ? -25.432 -0.676 40.637 1.00 58.47 84 GLU A C 1
ATOM 656 O O . GLU A 1 84 ? -26.165 -1.130 41.517 1.00 58.47 84 GLU A O 1
ATOM 661 N N . VAL A 1 85 ? -24.571 0.321 40.875 1.00 63.03 85 VAL A N 1
ATOM 662 C CA . VAL A 1 85 ? -24.413 0.963 42.192 1.00 63.03 85 VAL A CA 1
ATOM 663 C C . VAL A 1 85 ? -25.515 1.991 42.474 1.00 63.03 85 VAL A C 1
ATOM 665 O O . VAL A 1 85 ? -25.995 2.074 43.602 1.00 63.03 85 VAL A O 1
ATOM 668 N N . GLN A 1 86 ? -25.925 2.786 41.480 1.00 62.06 86 GLN A N 1
AT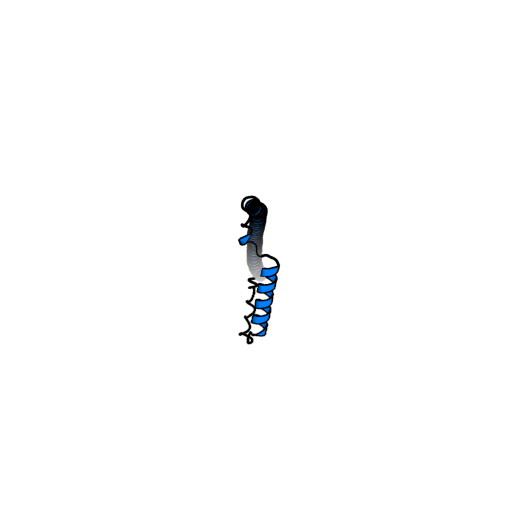OM 669 C CA . GLN A 1 86 ? -26.923 3.852 41.654 1.00 62.06 86 GLN A CA 1
ATOM 670 C C . GLN A 1 86 ? -28.368 3.344 41.632 1.00 62.06 86 GLN A C 1
ATOM 672 O O . GLN A 1 86 ? -29.235 3.947 42.262 1.00 62.06 86 GLN A O 1
ATOM 677 N N . SER A 1 87 ? -28.645 2.249 40.922 1.00 64.56 87 SER A N 1
ATOM 678 C CA . SER A 1 87 ? -29.968 1.628 40.856 1.00 64.56 87 SER A CA 1
ATOM 679 C C . SER A 1 87 ? -29.837 0.109 41.007 1.00 64.56 87 SER A C 1
ATOM 681 O O . SER A 1 87 ? -30.031 -0.642 40.047 1.00 6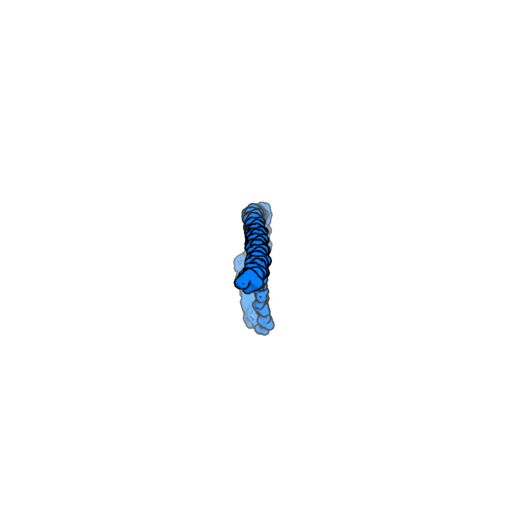4.56 87 SER A O 1
ATOM 683 N N . PRO A 1 88 ? -29.456 -0.368 42.207 1.00 65.94 88 PRO A N 1
ATOM 684 C CA . PRO A 1 88 ? -29.317 -1.792 42.449 1.00 65.94 88 PRO A CA 1
ATOM 685 C C . PRO A 1 88 ? -30.664 -2.482 42.235 1.00 65.94 88 PRO A C 1
ATOM 687 O O . PRO A 1 88 ? -31.713 -1.990 42.661 1.00 65.94 88 PRO A O 1
ATOM 690 N N . LEU A 1 89 ? -30.628 -3.649 41.590 1.00 64.25 89 LEU A N 1
ATOM 691 C CA . LEU A 1 89 ? -31.813 -4.485 41.424 1.00 64.25 89 LEU A CA 1
ATOM 692 C C . LEU A 1 89 ? -32.462 -4.730 42.801 1.00 64.25 89 LEU A C 1
ATOM 694 O O . LEU A 1 89 ? -31.749 -5.102 43.743 1.00 64.25 89 LEU A O 1
ATOM 698 N N . PRO A 1 90 ? -33.792 -4.553 42.937 1.00 72.38 90 PRO A N 1
ATOM 699 C CA . PRO A 1 90 ? -34.499 -4.801 44.189 1.00 72.38 90 PRO A CA 1
ATOM 700 C C . PRO A 1 90 ? -34.192 -6.204 44.719 1.00 72.38 90 PRO A C 1
ATOM 702 O O . PRO A 1 90 ? -34.026 -7.137 43.932 1.00 72.38 90 PRO A O 1
ATOM 705 N N . ALA A 1 91 ? -34.156 -6.387 46.041 1.00 65.56 91 ALA A N 1
ATOM 706 C CA . ALA A 1 91 ? -33.748 -7.652 46.663 1.00 65.56 91 ALA A CA 1
ATOM 707 C C . ALA A 1 91 ? -34.535 -8.883 46.158 1.00 65.56 91 ALA A C 1
ATOM 709 O O . ALA A 1 91 ? -33.968 -9.966 46.076 1.00 65.56 91 ALA A O 1
ATOM 710 N N . GLY A 1 92 ? -35.795 -8.712 45.736 1.00 68.12 92 GLY A N 1
ATOM 711 C CA . GLY A 1 92 ? -36.612 -9.781 45.138 1.00 68.12 92 GLY A CA 1
ATOM 712 C C . GLY A 1 92 ? -36.284 -10.140 43.677 1.00 68.12 92 GLY A C 1
ATOM 713 O O . GLY A 1 92 ? -36.702 -11.191 43.200 1.00 68.12 92 GLY A O 1
ATOM 714 N N . CYS A 1 93 ? -35.537 -9.299 42.954 1.00 69.12 93 CYS A N 1
ATOM 715 C CA . CYS A 1 93 ? -35.053 -9.580 41.594 1.00 69.12 93 CYS A CA 1
ATOM 716 C C . CYS A 1 93 ? -33.673 -10.250 41.575 1.00 69.12 93 CYS A C 1
ATOM 718 O O . CYS A 1 93 ? -33.268 -10.778 40.539 1.00 69.12 93 CYS A O 1
ATOM 720 N N . ARG A 1 94 ? -32.941 -10.245 42.695 1.00 74.06 94 ARG A N 1
ATOM 721 C CA . ARG A 1 94 ? -31.671 -10.969 42.798 1.00 74.06 94 ARG A CA 1
ATOM 722 C C . ARG A 1 94 ? -31.980 -12.451 42.973 1.00 74.06 94 ARG A C 1
ATOM 724 O O . ARG A 1 94 ? -32.769 -12.825 43.834 1.00 74.06 94 ARG A O 1
ATOM 731 N N . ILE A 1 95 ? -31.388 -13.294 42.134 1.00 79.25 95 ILE A N 1
ATOM 732 C CA . ILE A 1 95 ? -31.525 -14.741 42.290 1.00 79.25 95 ILE A CA 1
ATOM 733 C C . ILE A 1 95 ? -30.677 -15.144 43.499 1.00 79.25 95 ILE A C 1
ATOM 735 O O . ILE A 1 95 ? -29.458 -14.981 43.487 1.00 79.25 95 ILE A O 1
ATOM 739 N N . ASP A 1 96 ? -31.328 -15.612 44.558 1.00 82.50 96 ASP A N 1
ATOM 740 C CA . ASP A 1 96 ? -30.665 -16.121 45.751 1.00 82.50 96 ASP A CA 1
ATOM 741 C C . ASP A 1 96 ? -30.057 -17.516 45.507 1.00 82.50 96 ASP A C 1
ATOM 743 O O . ASP A 1 96 ? -30.355 -18.205 44.525 1.00 82.50 96 ASP A O 1
ATOM 747 N N . ALA A 1 97 ? -29.171 -17.938 46.409 1.00 84.75 97 ALA A N 1
ATOM 748 C CA . ALA A 1 97 ? -28.439 -19.194 46.276 1.00 84.75 97 ALA A CA 1
ATOM 749 C C . ALA A 1 97 ? -29.346 -20.438 46.296 1.00 84.75 97 ALA A C 1
ATOM 751 O O . ALA A 1 97 ? -28.997 -21.455 45.695 1.00 84.75 97 ALA A O 1
ATOM 752 N N . GLU A 1 98 ? -30.499 -20.384 46.967 1.00 85.62 98 GLU A N 1
ATOM 753 C CA . GLU A 1 98 ? -31.449 -21.498 46.996 1.00 85.62 98 GLU A CA 1
ATOM 754 C C . GLU A 1 98 ? -32.157 -21.626 45.653 1.00 85.62 98 GLU A C 1
ATOM 756 O O . GLU A 1 98 ? -32.176 -22.691 45.036 1.00 85.62 98 GLU A O 1
ATOM 761 N N . ARG A 1 99 ? -32.635 -20.501 45.128 1.00 84.19 99 ARG A N 1
ATOM 762 C CA . ARG A 1 99 ? -33.294 -20.440 43.829 1.00 84.19 99 ARG A CA 1
ATOM 763 C C . ARG A 1 99 ? -32.353 -20.817 42.680 1.00 84.19 99 ARG A C 1
ATOM 765 O O . ARG A 1 99 ? -32.771 -21.529 41.770 1.00 84.19 99 ARG A O 1
ATOM 772 N N . LEU A 1 100 ? -31.072 -20.439 42.747 1.00 89.69 100 LEU A N 1
ATOM 773 C CA . LEU A 1 100 ? -30.037 -20.909 41.812 1.00 89.69 100 LEU A CA 1
ATOM 774 C C . LEU A 1 100 ? -29.835 -22.425 41.877 1.00 89.69 100 LEU A C 1
ATOM 776 O O . LEU A 1 100 ? -29.736 -23.074 40.834 1.00 89.69 100 LEU A O 1
ATOM 780 N N . ARG A 1 101 ? -29.770 -23.004 43.083 1.00 90.25 101 ARG A N 1
ATOM 781 C CA . ARG A 1 101 ? -29.651 -24.460 43.258 1.00 90.25 101 ARG A CA 1
ATOM 782 C C . ARG A 1 101 ? -30.831 -25.184 42.622 1.00 90.25 101 ARG A C 1
ATOM 784 O O . ARG A 1 101 ? -30.612 -26.104 41.837 1.00 90.25 101 ARG A O 1
ATOM 791 N N . HIS A 1 102 ? -32.041 -24.694 42.869 1.00 91.31 102 HIS A N 1
ATOM 792 C CA . HIS A 1 102 ? -33.270 -25.264 42.326 1.00 91.31 102 HIS A CA 1
ATOM 793 C C . HIS A 1 102 ? -33.333 -25.191 40.791 1.00 91.31 102 HIS A C 1
ATOM 795 O O . HIS A 1 102 ? -33.725 -26.158 40.139 1.00 91.31 102 HIS A O 1
ATOM 801 N N . ILE A 1 103 ? -32.904 -24.070 40.197 1.00 89.75 103 ILE A N 1
ATOM 802 C CA . ILE A 1 103 ? -32.824 -23.900 38.736 1.00 89.75 103 ILE A CA 1
ATOM 803 C C . ILE A 1 103 ? -31.781 -24.847 38.133 1.00 89.75 103 ILE A C 1
ATOM 805 O O . ILE A 1 103 ? -32.055 -25.514 37.137 1.00 89.75 103 ILE A O 1
ATOM 809 N N . ASN A 1 104 ? -30.597 -24.943 38.740 1.00 91.81 104 ASN A N 1
ATOM 810 C CA . ASN A 1 104 ? -29.537 -25.829 38.262 1.00 91.81 104 ASN A CA 1
ATOM 811 C C . ASN A 1 104 ? -29.943 -27.303 38.345 1.00 91.81 104 ASN A C 1
ATOM 813 O O . ASN A 1 104 ? -29.615 -28.092 37.462 1.00 91.81 104 ASN A O 1
ATOM 817 N N . GLU A 1 105 ? -30.662 -27.682 39.397 1.00 94.31 105 GLU A N 1
ATOM 818 C CA . GLU A 1 105 ? -31.191 -29.031 39.555 1.00 94.31 105 GLU A CA 1
ATOM 819 C C . GLU A 1 105 ? -32.280 -29.345 38.531 1.00 94.31 105 GLU A C 1
ATOM 821 O O . GLU A 1 105 ? -32.199 -30.377 37.867 1.00 94.31 105 GLU A O 1
ATOM 826 N N . ALA A 1 106 ? -33.213 -28.418 38.303 1.00 88.81 106 ALA A N 1
ATOM 827 C CA . ALA A 1 106 ? -34.191 -28.533 37.226 1.00 88.81 106 ALA A CA 1
ATOM 828 C C . ALA A 1 106 ? -33.515 -28.663 35.848 1.00 88.81 106 ALA A C 1
ATOM 830 O O . ALA A 1 106 ? -33.925 -29.494 35.042 1.00 88.81 106 ALA A O 1
ATOM 831 N N . GLY A 1 107 ? -32.436 -27.913 35.596 1.00 89.94 107 GLY A N 1
ATOM 832 C CA . GLY A 1 107 ? -31.635 -28.026 34.376 1.00 89.94 107 GLY A CA 1
ATOM 833 C C . GLY A 1 107 ? -30.951 -29.388 34.233 1.00 89.94 107 GLY A C 1
ATOM 834 O O . GLY A 1 107 ? -30.989 -29.985 33.160 1.00 89.94 107 GLY A O 1
ATOM 835 N N . ARG A 1 108 ? -30.375 -29.931 35.314 1.00 89.75 108 ARG A N 1
ATOM 836 C CA . ARG A 1 108 ? -29.803 -31.290 35.309 1.00 89.75 108 ARG A CA 1
ATOM 837 C C . ARG A 1 108 ? -30.862 -32.350 35.022 1.00 89.75 108 ARG A C 1
ATOM 839 O O . ARG A 1 108 ? -30.601 -33.242 34.223 1.00 89.75 108 ARG A O 1
ATOM 846 N N . LEU A 1 109 ? -32.040 -32.239 35.633 1.00 89.62 109 LEU A N 1
ATOM 847 C CA . LEU A 1 109 ? -33.156 -33.155 35.397 1.00 89.62 109 LEU A CA 1
ATOM 848 C C . LEU A 1 109 ? -33.668 -33.061 33.955 1.00 89.62 109 LEU A C 1
ATOM 850 O O . LEU A 1 109 ? -33.879 -34.091 33.327 1.00 89.62 109 LEU A O 1
ATOM 854 N N . ALA A 1 110 ? -33.798 -31.853 33.402 1.00 85.00 110 ALA A N 1
ATOM 855 C CA . ALA A 1 110 ? -34.188 -31.649 32.008 1.00 85.00 110 ALA A CA 1
ATOM 856 C C . ALA A 1 110 ? -33.150 -32.215 31.026 1.00 85.00 110 ALA A C 1
ATOM 858 O O . ALA A 1 110 ? -33.519 -32.879 30.063 1.00 85.00 110 ALA A O 1
ATOM 859 N N . ASN A 1 111 ? -31.855 -32.021 31.296 1.00 82.94 111 ASN A N 1
ATOM 860 C CA . ASN A 1 111 ? -30.774 -32.597 30.492 1.00 82.94 111 ASN A CA 1
ATOM 861 C C . ASN A 1 111 ? -30.733 -34.129 30.590 1.00 82.94 111 ASN A C 1
ATOM 863 O O . ASN A 1 111 ? -30.458 -34.792 29.598 1.00 82.94 111 ASN A O 1
ATOM 867 N N . ALA A 1 112 ? -31.025 -34.692 31.766 1.00 83.25 112 ALA A N 1
ATOM 868 C CA . ALA A 1 112 ? -31.098 -36.138 31.969 1.00 83.25 112 ALA A CA 1
ATOM 869 C C . ALA A 1 112 ? -32.352 -36.767 31.336 1.00 83.25 112 ALA A C 1
ATOM 871 O O . ALA A 1 112 ? -32.307 -37.911 30.895 1.00 83.25 112 ALA A O 1
ATOM 872 N N . ALA A 1 113 ? -33.464 -36.026 31.283 1.00 80.75 113 ALA A N 1
ATOM 873 C CA . ALA A 1 113 ? -34.709 -36.438 30.633 1.00 80.75 113 ALA A CA 1
ATOM 874 C C . ALA A 1 113 ? -34.721 -36.167 29.117 1.00 80.75 113 ALA A C 1
ATOM 876 O O . ALA A 1 113 ? -35.614 -36.636 28.409 1.00 80.75 113 ALA A O 1
ATOM 877 N N . GLY A 1 114 ? -33.753 -35.398 28.615 1.00 71.00 114 GLY A N 1
ATOM 878 C CA . GLY A 1 114 ? -33.631 -35.061 27.207 1.00 71.00 114 GLY A CA 1
ATOM 879 C C . GLY A 1 114 ? -33.259 -36.279 26.367 1.00 71.00 114 GLY A C 1
ATOM 880 O O . GLY A 1 114 ? -32.211 -36.891 26.561 1.00 71.00 114 GLY A O 1
ATOM 881 N N . GLN A 1 115 ? -34.094 -36.600 25.379 1.00 68.00 115 GLN A N 1
ATOM 882 C CA . GLN A 1 115 ? -33.647 -37.380 24.226 1.00 68.00 115 GLN A CA 1
ATOM 883 C C . GLN A 1 115 ? -32.536 -36.596 23.507 1.00 68.00 115 GLN A C 1
ATOM 885 O O . GLN A 1 115 ? -32.651 -35.370 23.409 1.00 68.00 115 GLN A O 1
ATOM 890 N N . PRO A 1 116 ? -31.480 -37.257 22.997 1.00 68.94 116 PRO A N 1
ATOM 891 C CA . PRO A 1 116 ? -30.454 -36.591 22.206 1.00 68.94 116 PRO A CA 1
ATOM 892 C C . PRO A 1 116 ? -31.113 -35.890 21.013 1.00 68.94 116 PRO A C 1
ATOM 894 O O . PRO A 1 116 ? -31.573 -36.524 20.064 1.00 68.94 116 PRO A O 1
ATOM 897 N N . GLY A 1 117 ? -31.204 -34.563 21.102 1.00 65.56 117 GLY A N 1
ATOM 898 C CA . GLY A 1 117 ? -31.643 -33.721 20.002 1.00 65.56 117 GLY A CA 1
ATOM 899 C C . GLY A 1 117 ? -30.615 -33.745 18.868 1.00 65.56 117 GLY A C 1
ATOM 900 O O . GLY A 1 117 ? -29.455 -34.103 19.095 1.00 65.56 117 GLY A O 1
ATOM 901 N N . PRO A 1 118 ? -31.015 -33.371 17.642 1.00 68.06 118 PRO A N 1
ATOM 902 C CA . PRO A 1 118 ? -30.091 -33.287 16.521 1.00 68.06 118 PRO A CA 1
ATOM 903 C C . PRO A 1 118 ? -28.899 -32.403 16.897 1.00 68.06 118 PRO A C 1
ATOM 905 O O . PRO A 1 118 ? -29.071 -31.300 17.419 1.00 68.06 118 PRO A O 1
ATOM 908 N N . ALA A 1 119 ? -27.691 -32.918 16.660 1.00 69.06 119 ALA A N 1
ATOM 909 C CA . ALA A 1 119 ? -26.457 -32.202 16.940 1.00 69.06 119 ALA A CA 1
ATOM 910 C C . ALA A 1 119 ? -26.493 -30.840 16.239 1.00 69.06 119 ALA A C 1
ATOM 912 O O . ALA A 1 119 ? -26.702 -30.764 15.027 1.00 69.06 119 ALA A O 1
ATOM 913 N N . VAL A 1 120 ? -26.302 -29.766 17.008 1.00 65.31 120 VAL A N 1
ATOM 914 C CA . VAL A 1 120 ? -26.169 -28.423 16.445 1.00 65.31 120 VAL A CA 1
ATOM 915 C C . VAL A 1 120 ? -24.881 -28.422 15.620 1.00 65.31 120 VAL A C 1
ATOM 917 O O . VAL A 1 120 ? -23.816 -28.684 16.188 1.00 65.31 120 VAL A O 1
ATOM 920 N N . PRO A 1 121 ? -24.944 -28.188 14.297 1.00 66.19 121 PRO A N 1
ATOM 921 C CA . PRO A 1 121 ? -23.745 -28.146 13.481 1.00 66.19 121 PRO A CA 1
ATOM 922 C C . PRO A 1 121 ? -22.840 -27.041 14.020 1.00 66.19 121 PRO A C 1
ATOM 924 O O . PRO A 1 121 ? -23.295 -25.924 14.277 1.00 66.19 121 PRO A O 1
ATOM 927 N N . ALA A 1 122 ? -21.563 -27.367 14.222 1.00 65.50 122 ALA A N 1
ATOM 928 C CA . ALA A 1 122 ? -20.553 -26.384 14.569 1.00 65.50 122 ALA A CA 1
ATOM 929 C C . ALA A 1 122 ? -20.512 -25.361 13.431 1.00 65.50 122 ALA A C 1
ATOM 931 O O . ALA A 1 122 ? -19.993 -25.645 12.352 1.00 65.50 122 ALA A O 1
ATOM 932 N N . GLY A 1 123 ? -21.146 -24.207 13.646 1.00 51.38 123 GLY A N 1
ATOM 933 C CA . GLY A 1 123 ? -21.139 -23.117 12.687 1.00 51.38 123 GLY A CA 1
ATOM 934 C C . GLY A 1 123 ? -19.692 -22.793 12.363 1.00 51.38 123 GLY A C 1
ATOM 935 O O . GLY A 1 123 ? -18.919 -22.460 13.265 1.00 51.38 123 GLY A O 1
ATOM 936 N N . ALA A 1 124 ? -19.330 -22.953 11.092 1.00 55.88 124 ALA A N 1
ATOM 937 C CA . ALA A 1 124 ? -18.057 -22.513 10.564 1.00 55.88 124 ALA A CA 1
ATOM 938 C C . ALA A 1 124 ? -17.901 -21.036 10.936 1.00 55.88 124 ALA A C 1
ATOM 940 O O . ALA A 1 12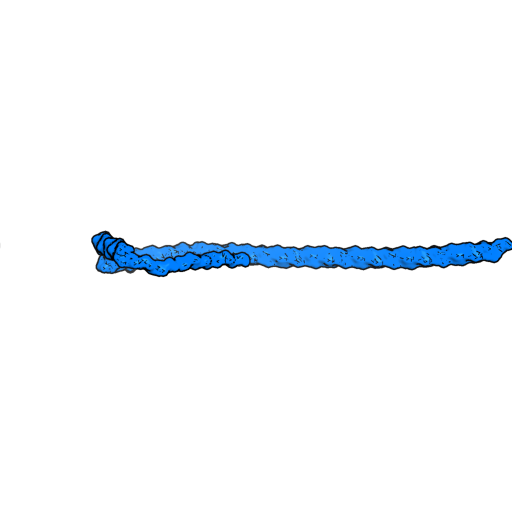4 ? -18.582 -20.168 10.391 1.00 55.88 124 ALA A O 1
ATOM 941 N N . ARG A 1 125 ? -17.033 -20.758 11.916 1.00 51.72 125 ARG A N 1
ATOM 942 C CA . ARG A 1 125 ? -16.400 -19.449 12.038 1.00 51.72 125 ARG A CA 1
ATOM 943 C C . ARG A 1 125 ? -15.709 -19.253 10.699 1.00 51.72 125 ARG A C 1
ATOM 945 O O . ARG A 1 125 ? -14.745 -19.957 10.416 1.00 51.72 125 ARG A O 1
ATOM 952 N N . GLY A 1 126 ? -16.300 -18.415 9.855 1.00 47.88 126 GLY A N 1
ATOM 953 C CA . GLY A 1 126 ? -15.732 -18.049 8.573 1.00 47.88 126 GLY A CA 1
ATOM 954 C C . GLY A 1 126 ? -14.352 -17.460 8.811 1.00 47.88 126 GLY A C 1
ATOM 955 O O . GLY A 1 126 ? -14.233 -16.337 9.292 1.00 47.88 126 GLY A O 1
ATOM 956 N N . ASP A 1 127 ? -13.331 -18.254 8.505 1.00 51.47 127 ASP A N 1
ATOM 957 C CA . ASP A 1 127 ? -12.094 -17.752 7.931 1.00 51.47 127 ASP A CA 1
ATOM 958 C C . ASP A 1 127 ? -12.482 -17.111 6.594 1.00 51.47 127 ASP A C 1
ATOM 960 O O . ASP A 1 127 ? -12.596 -17.792 5.573 1.00 51.47 127 ASP A O 1
ATOM 964 N N . GLU A 1 128 ? -12.759 -15.811 6.610 1.00 47.19 128 GLU A N 1
ATOM 965 C CA . GLU A 1 128 ? -12.651 -15.004 5.401 1.00 47.19 128 GLU A CA 1
ATOM 966 C C . GLU A 1 128 ? -11.263 -14.369 5.372 1.00 47.19 128 GLU A C 1
ATOM 968 O O . GLU A 1 128 ? -10.754 -13.843 6.362 1.00 47.19 128 GLU A O 1
ATOM 973 N N . ARG A 1 129 ? -10.647 -14.581 4.216 1.00 41.53 129 ARG A N 1
ATOM 974 C CA . ARG A 1 129 ? -9.226 -14.584 3.899 1.00 41.53 129 ARG A CA 1
ATOM 975 C C . ARG A 1 129 ? -8.831 -13.298 3.191 1.00 41.53 129 ARG A C 1
ATOM 977 O O . ARG A 1 129 ? -9.675 -12.784 2.425 1.00 41.53 129 ARG A O 1
#